Protein AF-A0A2E7BQG9-F1 (afdb_monomer_lite)

Secondary structure (DSSP, 8-state):
-EESS-SSEEEEEPPTTSEEEEEEEE-STT-EEEEEEETT-EEEEEETTEEEEEE------SS-EEEEEEE-SS-EEEEEEEE-SS-PEEEEE-------

Structure (mmCIF, N/CA/C/O backbone):
data_AF-A0A2E7BQG9-F1
#
_entry.id   AF-A0A2E7BQG9-F1
#
loop_
_atom_site.group_PDB
_atom_site.id
_atom_site.type_symbol
_atom_site.label_atom_id
_atom_site.label_alt_id
_atom_site.label_comp_id
_atom_site.label_asym_id
_atom_site.label_entity_id
_atom_site.label_seq_id
_atom_site.pdbx_PDB_ins_code
_atom_site.Cartn_x
_atom_site.Cartn_y
_atom_site.Cartn_z
_atom_site.occupancy
_atom_site.B_iso_or_equiv
_atom_site.auth_seq_id
_atom_site.auth_comp_id
_atom_site.auth_asym_id
_atom_site.auth_atom_id
_atom_site.pdbx_PDB_model_num
ATOM 1 N N . MET A 1 1 ? -6.485 -6.330 -6.597 1.00 61.34 1 MET A N 1
ATOM 2 C CA . MET A 1 1 ? -5.172 -6.261 -7.265 1.00 61.34 1 MET A CA 1
ATOM 3 C C . MET A 1 1 ? -5.076 -4.914 -7.944 1.00 61.34 1 MET A C 1
ATOM 5 O O . MET A 1 1 ? -6.004 -4.563 -8.665 1.00 61.34 1 MET A O 1
ATOM 9 N N . ILE A 1 2 ? -4.018 -4.159 -7.662 1.00 68.94 2 ILE A N 1
ATOM 10 C CA . ILE A 1 2 ? -3.773 -2.845 -8.259 1.00 68.94 2 ILE A CA 1
ATOM 11 C C . ILE A 1 2 ? -2.642 -2.998 -9.276 1.00 68.94 2 ILE A C 1
ATOM 13 O O . ILE A 1 2 ? -1.533 -3.381 -8.909 1.00 68.94 2 ILE A O 1
ATOM 17 N N . LEU A 1 3 ? -2.947 -2.724 -10.544 1.00 60.47 3 LEU A N 1
ATOM 18 C CA . LEU A 1 3 ? -1.979 -2.746 -11.639 1.00 60.47 3 LEU A CA 1
ATOM 19 C C . LEU A 1 3 ? -1.406 -1.354 -11.846 1.00 60.47 3 LEU A C 1
ATOM 21 O O . LEU A 1 3 ? -2.162 -0.380 -11.900 1.00 60.47 3 LEU A O 1
ATOM 25 N N . LEU A 1 4 ? -0.086 -1.271 -11.986 1.00 63.66 4 LEU A N 1
ATOM 26 C CA . LEU A 1 4 ? 0.575 -0.018 -12.308 1.00 63.66 4 LEU A CA 1
ATOM 27 C 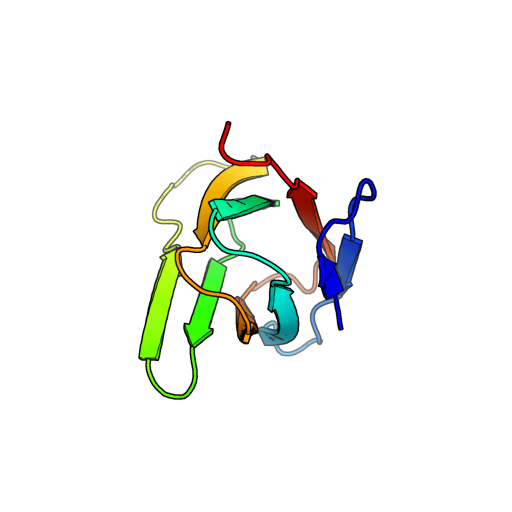C . LEU A 1 4 ? 0.909 0.102 -13.797 1.00 63.66 4 LEU A C 1
ATOM 29 O O . LEU A 1 4 ? 1.182 -0.908 -14.444 1.00 63.66 4 LEU A O 1
ATOM 33 N N . PRO A 1 5 ? 0.957 1.340 -14.321 1.00 59.38 5 PRO A N 1
ATOM 34 C CA . PRO A 1 5 ? 0.507 2.569 -13.660 1.00 59.38 5 PRO A CA 1
ATOM 35 C C . PRO A 1 5 ? -1.009 2.794 -13.731 1.00 59.38 5 PRO A C 1
ATOM 37 O O . PRO A 1 5 ? -1.669 2.318 -14.649 1.00 59.38 5 PRO A O 1
ATOM 40 N N . SER A 1 6 ? -1.549 3.556 -12.774 1.00 61.62 6 SER A N 1
ATOM 41 C CA . SER A 1 6 ? -2.970 3.921 -12.715 1.00 61.62 6 SER A CA 1
ATOM 42 C C . SER A 1 6 ? -3.102 5.435 -12.587 1.00 61.62 6 SER A C 1
ATOM 44 O O . SER A 1 6 ? -2.687 6.023 -11.596 1.00 61.62 6 SER A O 1
ATOM 46 N N . ASP A 1 7 ? -3.737 6.083 -13.557 1.00 62.69 7 ASP A N 1
ATOM 47 C CA . ASP A 1 7 ? -4.116 7.501 -13.478 1.00 62.69 7 ASP A CA 1
ATOM 48 C C . ASP A 1 7 ? -5.314 7.746 -12.540 1.00 62.69 7 ASP A C 1
ATOM 50 O O . ASP A 1 7 ? -5.719 8.885 -12.307 1.00 62.69 7 ASP A O 1
ATOM 54 N N . ARG A 1 8 ? -5.881 6.674 -11.976 1.00 64.12 8 ARG A N 1
ATOM 55 C CA . ARG A 1 8 ? -7.024 6.705 -11.063 1.00 64.12 8 ARG A CA 1
ATOM 56 C C . ARG A 1 8 ? -6.589 6.486 -9.624 1.00 64.12 8 ARG A C 1
ATOM 58 O O . ARG A 1 8 ? -5.810 5.572 -9.337 1.00 64.12 8 ARG A O 1
ATOM 65 N N . THR A 1 9 ? -7.181 7.261 -8.718 1.00 68.12 9 THR A N 1
ATOM 66 C CA . THR A 1 9 ? -7.195 6.950 -7.287 1.00 68.12 9 THR A CA 1
ATOM 67 C C . THR A 1 9 ? -7.984 5.663 -7.071 1.00 68.12 9 THR A C 1
ATOM 69 O O . THR A 1 9 ? -9.157 5.566 -7.435 1.00 68.12 9 THR A O 1
ATOM 72 N N . GLN A 1 10 ? -7.334 4.664 -6.487 1.00 73.38 10 GLN A N 1
ATOM 73 C CA . GLN A 1 10 ? -7.961 3.426 -6.056 1.00 73.38 10 GLN A CA 1
ATOM 74 C C . GLN A 1 10 ? -8.306 3.528 -4.576 1.00 73.38 10 GLN A C 1
ATOM 76 O O . GLN A 1 10 ? -7.468 3.904 -3.765 1.00 73.38 10 GLN A O 1
ATOM 81 N N . MET A 1 11 ? -9.538 3.184 -4.217 1.00 75.00 11 MET A N 1
ATOM 82 C CA . MET A 1 11 ? -9.954 3.120 -2.819 1.00 75.00 11 MET A CA 1
ATOM 83 C C . MET A 1 11 ? -9.850 1.677 -2.344 1.00 75.00 11 MET A C 1
ATOM 85 O O . MET A 1 11 ? -10.460 0.787 -2.940 1.00 75.00 11 MET A O 1
ATOM 89 N N . VAL A 1 12 ? -9.116 1.448 -1.262 1.00 74.94 12 VAL A N 1
ATOM 90 C CA . VAL A 1 12 ? -9.070 0.148 -0.593 1.00 74.94 12 VAL A CA 1
ATOM 91 C C . VAL A 1 12 ? -9.995 0.214 0.613 1.00 74.94 12 VAL A C 1
ATOM 93 O O . VAL A 1 12 ? -9.805 1.031 1.511 1.00 74.94 12 VAL A O 1
ATOM 96 N N . GLN A 1 13 ? -11.026 -0.628 0.610 1.00 75.88 13 GLN A N 1
ATOM 97 C CA . GLN A 1 13 ? -11.886 -0.824 1.772 1.00 75.88 13 GLN A CA 1
ATOM 98 C C . GLN A 1 13 ? -11.192 -1.806 2.713 1.00 75.88 13 GLN A C 1
ATOM 100 O O . GLN A 1 13 ? -10.893 -2.934 2.311 1.00 75.88 13 GLN A O 1
ATOM 105 N N . LEU A 1 14 ? -10.940 -1.379 3.948 1.00 76.69 14 LEU A N 1
ATOM 106 C CA . LEU A 1 14 ? -10.439 -2.281 4.976 1.00 76.69 14 LEU A CA 1
ATOM 107 C C . LEU A 1 14 ? -11.570 -3.189 5.488 1.00 76.69 14 LEU A C 1
ATOM 109 O O . LEU A 1 14 ? -12.745 -2.823 5.388 1.00 76.69 14 LEU A O 1
ATOM 113 N N . PRO A 1 15 ? -11.242 -4.405 5.956 1.00 74.94 15 PRO A N 1
ATOM 114 C CA . PRO A 1 15 ? -12.181 -5.252 6.682 1.00 74.94 15 PRO A CA 1
ATOM 115 C C . PRO A 1 15 ? -12.404 -4.733 8.111 1.00 74.94 15 PRO A C 1
ATOM 117 O O . PRO A 1 15 ? -11.573 -4.010 8.653 1.00 74.94 15 PRO A O 1
ATOM 120 N N . GLU A 1 16 ? -13.477 -5.195 8.765 1.00 72.00 16 GLU A N 1
ATOM 121 C CA . GLU A 1 16 ? -13.834 -4.815 10.148 1.00 72.00 16 GLU A CA 1
ATOM 122 C C . GLU A 1 16 ? -12.738 -5.097 11.186 1.00 72.00 16 GLU A C 1
ATOM 124 O O . GLU A 1 16 ? -12.723 -4.479 12.245 1.00 72.00 16 GLU A O 1
ATOM 129 N N . SER A 1 17 ? -11.796 -5.995 10.884 1.00 76.94 17 SER A N 1
ATOM 130 C CA . SER A 1 17 ? -10.619 -6.248 11.721 1.00 76.94 17 SER A CA 1
ATOM 131 C C . SER A 1 17 ? -9.608 -5.095 11.735 1.00 76.94 17 SER A C 1
ATOM 133 O O . SER A 1 17 ? -8.608 -5.183 12.446 1.00 76.94 17 SER A O 1
ATOM 135 N N . GLY A 1 18 ? -9.801 -4.067 10.903 1.00 77.56 18 GLY A N 1
ATOM 136 C CA . GLY A 1 18 ? -8.902 -2.923 10.773 1.00 77.56 18 GLY A CA 1
ATOM 137 C C . GLY A 1 18 ? -7.626 -3.217 9.983 1.00 77.56 18 GLY A C 1
ATOM 138 O O . GLY A 1 18 ? -6.858 -2.309 9.698 1.00 77.56 18 GLY A O 1
ATOM 139 N N . THR A 1 19 ? -7.372 -4.469 9.584 1.00 86.06 19 THR A N 1
ATOM 140 C CA . THR A 1 19 ? -6.174 -4.842 8.813 1.00 86.06 19 THR A CA 1
ATOM 141 C C . THR A 1 19 ? -6.545 -5.461 7.474 1.00 86.06 19 THR A C 1
ATOM 143 O O . THR A 1 19 ? -7.116 -6.549 7.418 1.00 86.06 19 THR A O 1
ATOM 146 N N . GLY A 1 20 ? -6.182 -4.778 6.390 1.00 84.56 20 GLY A N 1
ATOM 147 C CA . GLY A 1 20 ? -6.395 -5.210 5.013 1.00 84.56 20 GLY A CA 1
ATOM 148 C C . GLY A 1 20 ? -5.090 -5.508 4.279 1.00 84.56 20 GLY A C 1
ATOM 149 O O . GLY A 1 20 ? -4.023 -5.001 4.627 1.00 84.56 20 GLY A O 1
ATOM 150 N N . TYR A 1 21 ? -5.195 -6.315 3.225 1.00 86.56 21 TYR A N 1
ATOM 151 C CA . TYR A 1 21 ? -4.079 -6.653 2.346 1.00 86.56 21 TYR A CA 1
ATOM 152 C C . TYR A 1 21 ? -4.495 -6.498 0.890 1.00 86.56 21 TYR A C 1
ATOM 154 O O . TYR A 1 21 ? -5.589 -6.915 0.502 1.00 86.56 21 TYR A O 1
ATOM 162 N N . PHE A 1 22 ? -3.610 -5.951 0.063 1.00 84.75 22 PHE A N 1
ATOM 163 C CA . PHE A 1 22 ? -3.773 -5.984 -1.385 1.00 84.75 22 PHE A CA 1
ATOM 164 C C . PHE A 1 22 ? -2.434 -6.160 -2.094 1.00 84.75 22 PHE A C 1
ATOM 166 O O . PHE A 1 22 ? -1.382 -5.783 -1.588 1.00 84.75 22 PHE A O 1
ATOM 173 N N . THR A 1 23 ? -2.486 -6.733 -3.294 1.00 85.25 23 THR A N 1
ATOM 174 C CA . THR A 1 23 ? -1.312 -6.887 -4.155 1.00 85.25 23 THR A CA 1
ATOM 175 C C . THR A 1 23 ? -1.176 -5.694 -5.089 1.00 85.25 23 THR A C 1
ATOM 177 O O . THR A 1 23 ? -2.154 -5.291 -5.736 1.00 85.25 23 THR A O 1
ATOM 180 N N . LEU A 1 24 ? 0.044 -5.176 -5.164 1.00 84.44 24 LEU A N 1
ATOM 181 C CA . LEU A 1 24 ? 0.495 -4.140 -6.072 1.00 84.44 24 LEU A CA 1
ATOM 182 C C . LEU A 1 24 ? 1.439 -4.750 -7.109 1.00 84.44 24 LEU A C 1
ATOM 184 O O . LEU A 1 24 ? 2.487 -5.280 -6.748 1.00 84.44 24 LEU A O 1
ATOM 188 N N . GLU A 1 25 ? 1.094 -4.652 -8.389 1.00 83.88 25 GLU A N 1
ATOM 189 C CA . GLU A 1 25 ? 1.967 -5.101 -9.474 1.00 83.88 25 GLU A CA 1
ATOM 190 C C . GLU A 1 25 ? 2.708 -3.920 -10.091 1.00 83.88 25 GLU A C 1
ATOM 192 O O . GLU A 1 25 ? 2.103 -3.007 -10.655 1.00 83.88 25 GLU A O 1
ATOM 197 N N . VAL A 1 26 ? 4.033 -3.948 -9.984 1.00 82.81 26 VAL A N 1
ATOM 198 C CA . VAL A 1 26 ? 4.933 -2.905 -10.465 1.00 82.81 26 VAL A CA 1
ATOM 199 C C . VAL A 1 26 ? 5.560 -3.363 -11.786 1.00 82.81 26 VAL A C 1
ATOM 201 O O . VAL A 1 26 ? 6.388 -4.280 -11.780 1.00 82.81 26 VAL A O 1
ATOM 204 N N . PRO A 1 27 ? 5.210 -2.743 -12.928 1.00 75.12 27 PRO A N 1
ATOM 205 C CA . PRO A 1 27 ? 5.619 -3.212 -14.251 1.00 75.12 27 PRO A CA 1
ATOM 206 C C . PRO A 1 27 ? 7.063 -2.840 -14.601 1.00 75.12 27 PRO A C 1
ATOM 208 O O . PRO A 1 27 ? 7.626 -3.410 -15.532 1.00 75.12 27 PRO A O 1
ATOM 211 N N . ALA A 1 28 ? 7.657 -1.865 -13.905 1.00 75.38 28 ALA A N 1
ATOM 212 C CA . ALA A 1 28 ? 8.925 -1.268 -14.298 1.00 7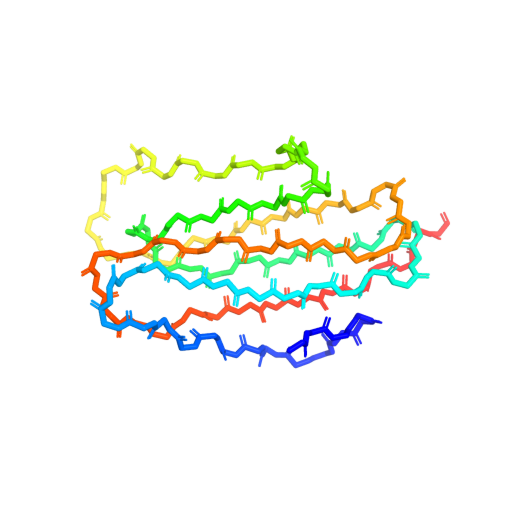5.38 28 ALA A CA 1
ATOM 213 C C . ALA A 1 28 ? 9.727 -0.737 -13.105 1.00 75.38 28 ALA A C 1
ATOM 215 O O . ALA A 1 28 ? 9.186 -0.361 -12.064 1.00 75.38 28 ALA A O 1
ATOM 216 N N . TRP A 1 29 ? 11.042 -0.668 -13.301 1.00 79.12 29 TRP A N 1
ATOM 217 C CA . TRP A 1 29 ? 11.956 0.019 -12.398 1.00 79.12 29 TRP A CA 1
ATOM 218 C C . TRP A 1 29 ? 11.680 1.530 -12.395 1.00 79.12 29 TRP A C 1
ATOM 220 O O . TRP A 1 29 ? 11.501 2.128 -13.453 1.00 79.12 29 TRP A O 1
ATOM 230 N N . GLY A 1 30 ? 11.666 2.155 -11.217 1.00 74.12 30 GLY A N 1
ATOM 231 C CA . GLY A 1 30 ? 11.460 3.598 -11.059 1.00 74.12 30 GLY A CA 1
ATOM 232 C C . GLY A 1 30 ? 9.997 4.035 -10.938 1.00 74.12 30 GLY A C 1
ATOM 233 O O . GLY A 1 30 ? 9.737 5.233 -10.812 1.00 74.12 30 GLY A O 1
ATOM 234 N N . ALA A 1 31 ? 9.041 3.098 -10.928 1.00 79.69 31 ALA A N 1
ATOM 235 C CA . ALA A 1 31 ? 7.635 3.412 -10.682 1.00 79.69 31 ALA A CA 1
ATOM 236 C C . ALA A 1 31 ? 7.457 4.108 -9.323 1.00 79.69 31 ALA A C 1
ATOM 238 O O . ALA A 1 31 ? 8.117 3.748 -8.346 1.00 79.69 31 ALA A O 1
ATOM 239 N N . LYS A 1 32 ? 6.550 5.087 -9.246 1.00 77.19 32 LYS A N 1
ATOM 240 C CA . LYS A 1 32 ? 6.276 5.825 -8.011 1.00 77.19 32 LYS A CA 1
ATOM 241 C C . LYS A 1 32 ? 4.869 5.538 -7.506 1.00 77.19 32 LYS A C 1
ATOM 243 O O . LYS A 1 32 ? 3.925 5.370 -8.269 1.00 77.19 32 LYS A O 1
ATOM 248 N N . MET A 1 33 ? 4.719 5.497 -6.194 1.00 78.38 33 MET A N 1
ATOM 249 C CA . MET A 1 33 ? 3.429 5.413 -5.527 1.00 78.38 33 MET A CA 1
ATOM 250 C C . MET A 1 33 ? 3.261 6.576 -4.583 1.00 78.38 33 MET A C 1
ATOM 252 O O . MET A 1 33 ? 4.192 6.907 -3.862 1.00 78.38 33 MET A O 1
ATOM 256 N N . ILE A 1 34 ? 2.075 7.182 -4.606 1.00 78.38 34 ILE A N 1
ATOM 257 C 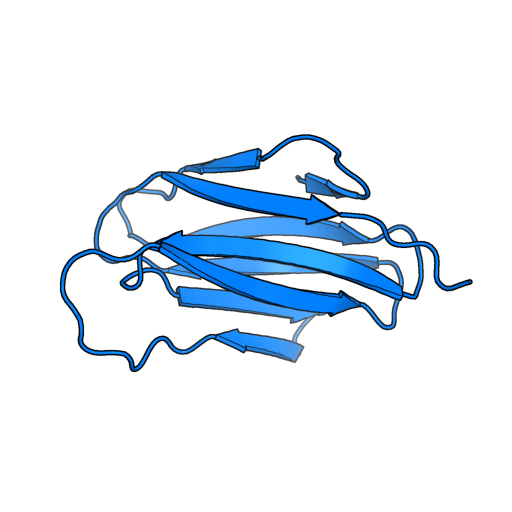CA . ILE A 1 34 ? 1.719 8.285 -3.733 1.00 78.38 34 ILE A CA 1
ATOM 258 C C . ILE A 1 34 ? 0.507 7.878 -2.894 1.00 78.38 34 ILE A C 1
ATOM 260 O O . ILE A 1 34 ? -0.635 7.815 -3.348 1.00 78.38 34 ILE A O 1
ATOM 264 N N . VAL A 1 35 ? 0.759 7.573 -1.634 1.00 77.50 35 VAL A N 1
ATOM 265 C CA . VAL A 1 35 ? -0.262 7.081 -0.715 1.00 77.50 35 VAL A CA 1
ATOM 266 C C . VAL A 1 35 ? -0.829 8.269 0.050 1.00 77.50 35 VAL A C 1
ATOM 268 O O . VAL A 1 35 ? -0.060 9.015 0.647 1.00 77.50 35 VAL A O 1
ATOM 271 N N . SER A 1 36 ? -2.149 8.462 0.006 1.00 76.31 36 SER A N 1
ATOM 272 C CA . SER A 1 36 ? -2.846 9.562 0.683 1.00 76.31 36 SER A CA 1
ATOM 273 C C . SER A 1 36 ? -3.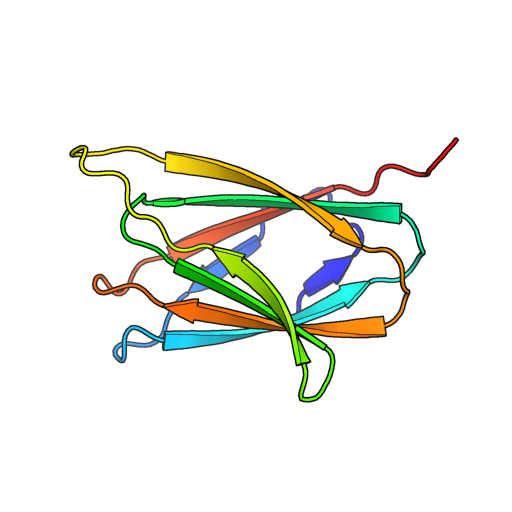839 8.986 1.679 1.00 76.31 36 SER A C 1
ATOM 275 O O . SER A 1 36 ? -4.902 8.531 1.277 1.00 76.31 36 SER A O 1
ATOM 277 N N . THR A 1 37 ? -3.514 9.000 2.967 1.00 77.31 37 THR A N 1
ATOM 278 C CA . THR A 1 37 ? -4.309 8.302 3.991 1.00 77.31 37 THR A CA 1
ATOM 279 C C . THR A 1 37 ? -4.603 9.206 5.175 1.00 77.31 37 THR A C 1
ATOM 281 O O . THR A 1 37 ? -3.832 10.139 5.422 1.00 77.31 37 THR A O 1
ATOM 284 N N . PRO A 1 38 ? 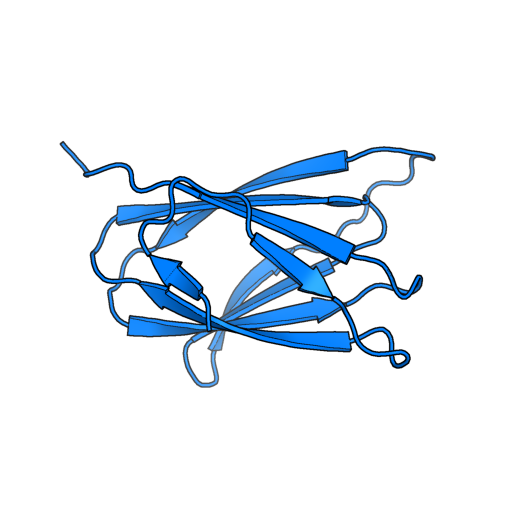-5.673 8.935 5.939 1.00 75.19 38 PRO A N 1
ATOM 285 C CA . PRO A 1 38 ? -5.807 9.474 7.286 1.00 75.19 38 PRO A CA 1
ATOM 286 C C . PRO A 1 38 ? -4.526 9.263 8.103 1.00 75.19 38 PRO A C 1
ATOM 288 O O . PRO A 1 38 ? -3.782 8.296 7.896 1.00 75.19 38 PRO A O 1
ATOM 291 N N . TYR A 1 39 ? -4.256 10.175 9.035 1.00 75.12 39 TYR A N 1
ATOM 292 C CA . TYR A 1 39 ? -3.096 10.076 9.925 1.00 75.12 39 TYR A CA 1
ATOM 293 C C . TYR A 1 39 ? -3.140 8.832 10.832 1.00 75.12 39 TYR A C 1
ATOM 295 O O . TYR A 1 39 ? -2.091 8.361 11.263 1.00 75.12 39 TYR A O 1
ATOM 303 N N . THR A 1 40 ? -4.328 8.283 11.099 1.00 76.25 40 THR A N 1
ATOM 304 C CA . THR A 1 40 ? -4.530 7.056 11.887 1.00 76.25 40 THR A CA 1
ATOM 305 C C . THR A 1 40 ? -4.141 5.792 11.123 1.00 76.25 40 THR A C 1
ATOM 307 O O . THR A 1 40 ? -3.806 4.776 11.730 1.00 76.25 40 THR A O 1
ATOM 310 N N . THR A 1 41 ? -4.126 5.855 9.792 1.00 79.56 41 THR A N 1
ATOM 311 C CA . THR A 1 41 ? -3.814 4.714 8.941 1.00 79.56 41 THR A CA 1
ATOM 312 C C . THR A 1 41 ? -2.304 4.490 8.862 1.00 79.56 41 THR A C 1
ATOM 314 O O . THR A 1 41 ? -1.526 5.391 8.533 1.00 79.56 41 THR A O 1
ATOM 317 N N . ASN A 1 42 ? -1.889 3.246 9.080 1.00 83.19 42 ASN A N 1
ATOM 318 C CA . ASN A 1 42 ? -0.541 2.759 8.815 1.00 83.19 42 ASN A CA 1
ATOM 319 C C . ASN A 1 42 ? -0.539 1.865 7.574 1.00 83.19 42 ASN A C 1
ATOM 321 O O . ASN A 1 42 ? -1.516 1.169 7.290 1.00 83.19 42 ASN A O 1
ATOM 325 N N . TYR A 1 43 ? 0.577 1.841 6.846 1.00 84.75 43 TYR A N 1
ATOM 326 C CA . TYR A 1 43 ? 0.769 0.874 5.772 1.00 84.75 43 TYR A CA 1
ATOM 327 C C . TYR A 1 43 ? 2.210 0.378 5.693 1.00 84.75 43 TYR A C 1
ATOM 329 O O . TYR A 1 43 ? 3.163 1.037 6.117 1.00 84.75 43 TYR A O 1
ATOM 337 N N . GLU A 1 44 ? 2.353 -0.799 5.106 1.00 87.06 44 GLU A N 1
ATOM 338 C CA . GLU A 1 44 ? 3.619 -1.471 4.888 1.00 87.06 44 GLU A CA 1
ATOM 339 C C . GLU A 1 44 ? 3.623 -2.132 3.516 1.00 87.06 44 GLU A C 1
ATOM 341 O O . GLU A 1 44 ? 2.639 -2.751 3.113 1.00 87.06 44 GLU A O 1
ATOM 346 N N . ILE A 1 45 ? 4.737 -1.999 2.806 1.00 86.56 45 ILE A N 1
ATOM 347 C CA . ILE A 1 45 ? 4.997 -2.650 1.529 1.00 86.56 45 ILE A CA 1
ATOM 348 C C . ILE A 1 45 ? 5.971 -3.797 1.792 1.00 86.56 45 ILE A C 1
ATOM 350 O O . ILE A 1 45 ? 7.062 -3.593 2.330 1.00 86.56 45 ILE A O 1
ATOM 354 N N . ILE A 1 46 ? 5.568 -4.994 1.388 1.00 88.06 46 ILE A N 1
ATOM 355 C CA . ILE A 1 46 ? 6.250 -6.258 1.645 1.00 88.06 46 ILE A CA 1
ATOM 356 C C . ILE A 1 46 ? 6.633 -6.890 0.299 1.00 88.06 46 ILE A C 1
ATOM 358 O O . ILE A 1 46 ? 5.789 -7.075 -0.582 1.00 88.06 46 ILE A O 1
ATOM 362 N N . GLU A 1 47 ? 7.910 -7.236 0.144 1.00 84.19 47 GLU A N 1
ATOM 363 C CA . GLU A 1 47 ? 8.479 -7.984 -0.983 1.00 84.19 47 GLU A CA 1
ATOM 364 C C . GLU A 1 47 ? 8.832 -9.404 -0.500 1.00 84.19 47 GLU A C 1
ATOM 366 O O . GLU A 1 47 ? 9.854 -9.619 0.157 1.00 84.19 47 GLU A O 1
ATOM 371 N N . GLY A 1 48 ? 7.980 -10.390 -0.800 1.00 78.81 48 GLY A N 1
ATOM 372 C CA . GLY A 1 48 ? 8.139 -11.754 -0.276 1.00 78.81 48 GLY A CA 1
ATOM 373 C C . GLY A 1 48 ? 8.053 -11.778 1.254 1.00 78.81 48 GLY A C 1
ATOM 374 O O . GLY A 1 48 ? 7.018 -11.425 1.807 1.00 78.81 48 GLY A O 1
ATOM 375 N N . ASP A 1 49 ? 9.152 -12.146 1.920 1.00 75.19 49 ASP A N 1
ATOM 376 C CA . ASP A 1 49 ? 9.264 -12.156 3.390 1.00 75.19 49 ASP A CA 1
ATOM 377 C C . ASP A 1 49 ? 9.945 -10.892 3.955 1.00 75.19 49 ASP A C 1
ATOM 379 O O . ASP A 1 49 ? 10.282 -10.838 5.140 1.00 75.19 49 ASP A O 1
ATOM 383 N N . ARG A 1 50 ? 10.227 -9.884 3.115 1.00 73.50 50 ARG A N 1
ATOM 384 C CA . ARG A 1 50 ? 10.971 -8.678 3.507 1.00 73.50 50 ARG A CA 1
ATOM 385 C C . ARG A 1 50 ? 10.087 -7.437 3.491 1.00 73.50 50 ARG A C 1
ATOM 387 O O . ARG A 1 50 ? 9.492 -7.102 2.471 1.00 73.50 50 ARG A O 1
ATOM 394 N N . GLU A 1 51 ? 10.079 -6.711 4.602 1.00 70.38 51 GLU A N 1
ATOM 395 C CA . GLU A 1 51 ? 9.564 -5.342 4.674 1.00 70.38 51 GLU A CA 1
ATOM 396 C C . GLU A 1 51 ? 10.480 -4.425 3.840 1.00 70.38 51 GLU A C 1
ATOM 398 O O . GLU A 1 51 ? 11.681 -4.334 4.105 1.00 70.38 51 GLU A O 1
ATOM 403 N N . VAL A 1 52 ? 9.936 -3.782 2.801 1.00 73.69 52 VAL A N 1
ATOM 404 C CA . VAL A 1 52 ? 10.692 -2.869 1.913 1.00 73.69 52 VAL A CA 1
ATOM 405 C C . VAL A 1 52 ? 10.354 -1.401 2.136 1.00 73.69 52 VAL A C 1
ATOM 407 O O . VAL A 1 52 ? 11.153 -0.525 1.800 1.00 73.69 52 VAL A O 1
ATOM 410 N N . ALA A 1 53 ? 9.195 -1.125 2.724 1.00 74.50 53 ALA A N 1
ATOM 411 C CA . ALA A 1 53 ? 8.868 0.174 3.281 1.00 74.50 53 ALA A CA 1
ATOM 412 C C . ALA A 1 53 ? 7.815 0.006 4.362 1.00 74.50 53 ALA A C 1
ATOM 414 O O . ALA A 1 53 ? 6.807 -0.666 4.152 1.00 74.50 53 ALA A O 1
ATOM 415 N N . ARG A 1 54 ? 8.007 0.689 5.482 1.00 72.06 54 ARG A N 1
ATOM 416 C CA . ARG A 1 54 ? 7.000 0.790 6.524 1.00 72.06 54 ARG A CA 1
ATOM 417 C C . ARG A 1 54 ? 6.797 2.229 6.888 1.00 72.06 54 ARG A C 1
ATOM 419 O O . ARG A 1 54 ? 7.748 2.960 7.160 1.00 72.06 54 ARG A O 1
ATOM 426 N N . ARG A 1 55 ? 5.528 2.593 6.953 1.00 72.06 55 ARG A N 1
ATOM 427 C CA . ARG A 1 55 ? 5.117 3.837 7.550 1.00 72.06 55 ARG A CA 1
ATOM 428 C C . ARG A 1 55 ? 4.582 3.573 8.947 1.00 72.06 55 ARG A C 1
ATOM 430 O O . ARG A 1 55 ? 3.647 2.797 9.129 1.00 72.06 55 ARG A O 1
ATOM 437 N N . TRP A 1 56 ? 5.182 4.252 9.916 1.00 58.94 56 TRP A N 1
ATOM 438 C CA . TRP A 1 56 ? 4.643 4.389 11.260 1.00 58.94 56 TRP A CA 1
ATOM 439 C C . TRP A 1 56 ? 4.230 5.843 11.448 1.00 58.94 56 TRP A C 1
ATOM 441 O O . TRP A 1 56 ? 5.087 6.718 11.590 1.00 58.94 56 TRP A O 1
ATOM 451 N N . ASN A 1 57 ? 2.931 6.121 11.409 1.00 58.16 57 ASN A N 1
ATOM 452 C CA . ASN A 1 57 ? 2.444 7.462 11.701 1.00 58.16 57 ASN A CA 1
ATOM 453 C C . ASN A 1 57 ? 2.546 7.708 13.215 1.00 58.16 57 ASN A C 1
ATOM 455 O O . ASN A 1 57 ? 1.700 7.293 13.996 1.00 58.16 57 ASN A O 1
ATOM 459 N N . GLY A 1 58 ? 3.627 8.374 13.635 1.00 46.91 58 GLY A N 1
ATOM 460 C CA . GLY A 1 58 ? 3.828 8.872 15.002 1.00 46.91 58 GLY A CA 1
ATOM 461 C C . GLY A 1 58 ? 3.323 10.305 15.215 1.00 46.91 58 GLY A C 1
ATOM 462 O O . GLY A 1 58 ? 3.663 10.936 16.215 1.00 46.91 58 GLY A O 1
ATOM 463 N N . THR A 1 59 ? 2.580 10.861 14.257 1.00 47.22 59 THR A N 1
ATOM 464 C CA . THR A 1 59 ? 2.152 12.261 14.276 1.00 47.22 59 THR A CA 1
ATOM 465 C C . THR A 1 59 ? 0.866 12.410 15.084 1.00 47.22 59 THR A C 1
ATOM 467 O O . THR A 1 59 ? -0.187 11.915 14.698 1.00 47.22 59 THR A O 1
ATOM 470 N N . CYS A 1 60 ? 0.953 13.114 16.213 1.00 44.44 60 CYS A N 1
ATOM 471 C CA . CYS A 1 60 ? -0.204 13.507 17.008 1.00 44.44 60 CYS A CA 1
ATOM 472 C C . CYS A 1 60 ? -0.785 14.804 16.426 1.00 44.44 60 CYS A C 1
ATOM 474 O O . CYS A 1 60 ? -0.173 15.865 16.543 1.00 44.44 60 CYS A O 1
ATOM 476 N N . GLY A 1 61 ? -1.934 14.717 15.762 1.00 48.03 61 GLY A N 1
ATOM 477 C CA . GLY A 1 61 ? -2.649 15.874 15.233 1.00 48.03 61 GLY A CA 1
ATOM 478 C C . GLY A 1 61 ? -4.014 15.451 14.717 1.00 48.03 61 GLY A C 1
ATOM 479 O O . GLY A 1 61 ? -4.091 14.650 13.793 1.00 48.03 61 GLY A O 1
ATOM 480 N N . ALA A 1 62 ? -5.068 15.953 15.358 1.00 57.78 62 ALA A N 1
ATOM 481 C CA . ALA A 1 62 ? -6.447 15.710 14.962 1.00 57.78 62 ALA A CA 1
ATOM 482 C C . ALA A 1 62 ? -6.675 16.178 13.515 1.00 57.78 62 ALA A C 1
ATOM 484 O O . ALA A 1 62 ? -6.269 17.280 13.149 1.00 57.78 62 ALA A O 1
ATOM 485 N N . ASP A 1 63 ? -7.324 15.317 12.735 1.00 55.34 63 ASP A N 1
ATOM 486 C CA . ASP A 1 63 ? -7.864 15.561 11.397 1.00 55.34 63 ASP A CA 1
ATOM 487 C C . ASP A 1 63 ? -6.844 16.020 10.340 1.00 55.34 63 ASP A C 1
ATOM 489 O O . ASP A 1 63 ? -6.690 17.200 10.026 1.00 55.34 63 ASP A O 1
ATOM 493 N N . GLY A 1 64 ? -6.178 15.049 9.711 1.00 65.81 64 GLY A N 1
ATOM 494 C CA . GLY A 1 64 ? -5.301 15.298 8.570 1.00 65.81 64 GLY A CA 1
ATOM 495 C C . GLY A 1 64 ? -5.185 14.103 7.629 1.00 65.81 64 GLY A C 1
ATOM 496 O O . GLY A 1 64 ? -5.117 12.954 8.067 1.00 65.81 64 GLY A O 1
ATOM 497 N N . VAL A 1 65 ? -5.137 14.388 6.325 1.00 71.69 65 VAL A N 1
ATOM 498 C CA . VAL A 1 65 ? -4.688 13.441 5.295 1.00 71.69 65 VAL A CA 1
ATOM 499 C C . VAL A 1 65 ? -3.191 13.636 5.124 1.00 71.69 65 VAL A C 1
ATOM 501 O O . VAL A 1 65 ? -2.738 14.761 4.913 1.00 71.69 65 VAL A O 1
ATOM 504 N N . VAL A 1 66 ? -2.424 12.554 5.180 1.00 74.25 66 VAL A N 1
ATOM 505 C CA . VAL A 1 66 ? -0.990 12.598 4.919 1.00 74.25 66 VAL A CA 1
ATOM 506 C C . VAL A 1 66 ? -0.674 11.912 3.603 1.00 74.25 66 VAL A C 1
ATOM 508 O O . VAL A 1 66 ? -1.227 10.857 3.295 1.00 74.25 66 VAL A O 1
ATOM 511 N N . GLN A 1 67 ? 0.223 12.526 2.835 1.00 76.12 67 GLN A N 1
ATOM 512 C CA . GLN A 1 67 ? 0.632 12.066 1.519 1.00 76.12 67 GLN A CA 1
ATOM 513 C C . GLN A 1 67 ? 2.113 11.686 1.522 1.00 76.12 67 GLN A C 1
ATOM 515 O O . GLN A 1 67 ? 2.962 12.515 1.841 1.00 76.12 67 GLN A O 1
ATOM 520 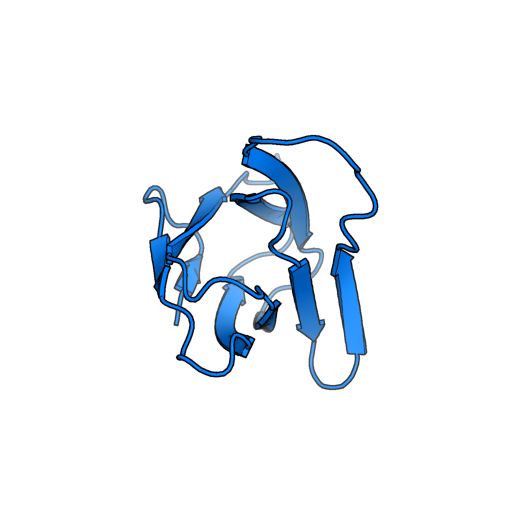N N . GLU A 1 68 ? 2.427 10.448 1.147 1.00 77.25 68 GLU A N 1
ATOM 521 C CA . GLU A 1 68 ? 3.804 9.950 1.089 1.00 77.25 68 GLU A CA 1
ATOM 522 C C . GLU A 1 68 ? 4.118 9.289 -0.246 1.00 77.25 68 GLU A C 1
ATOM 524 O O . GLU A 1 68 ? 3.270 8.638 -0.856 1.00 77.25 68 GLU A O 1
ATOM 529 N N . GLY A 1 69 ? 5.355 9.485 -0.703 1.00 78.00 69 GLY A N 1
ATOM 530 C CA . GLY A 1 69 ? 5.869 8.939 -1.950 1.00 78.00 69 GLY A CA 1
ATOM 531 C C . GLY A 1 69 ? 6.801 7.756 -1.709 1.00 78.00 69 GLY A C 1
ATOM 532 O O . GLY A 1 69 ? 7.717 7.850 -0.896 1.00 78.00 69 GLY A O 1
ATOM 533 N N . TYR A 1 70 ? 6.624 6.675 -2.462 1.00 80.69 70 TYR A N 1
ATOM 534 C CA . TYR A 1 70 ? 7.562 5.556 -2.524 1.00 80.69 70 TYR A CA 1
ATOM 535 C C . TYR A 1 70 ? 8.011 5.310 -3.964 1.00 80.69 70 TYR A C 1
ATOM 537 O O . TYR A 1 70 ? 7.195 5.374 -4.882 1.00 80.69 70 TYR A O 1
ATOM 545 N N . VAL A 1 71 ? 9.300 5.026 -4.165 1.00 83.00 71 VAL A N 1
ATOM 546 C CA . VAL A 1 71 ? 9.873 4.695 -5.477 1.00 83.00 71 VAL A CA 1
ATOM 547 C C . VAL A 1 71 ? 10.285 3.229 -5.477 1.00 83.00 71 VAL A C 1
ATOM 549 O O . VAL A 1 71 ? 11.085 2.800 -4.649 1.00 83.00 71 VAL A O 1
ATOM 552 N N . PHE A 1 72 ? 9.758 2.461 -6.424 1.00 82.38 72 PHE A N 1
ATOM 553 C CA . PHE A 1 72 ? 10.108 1.059 -6.589 1.00 82.38 72 PHE A CA 1
ATOM 554 C C . PHE A 1 72 ? 11.391 0.924 -7.401 1.00 82.38 72 PHE A C 1
ATOM 556 O O . PHE A 1 72 ? 11.487 1.397 -8.532 1.00 82.38 72 PHE A O 1
ATOM 563 N N . HIS A 1 73 ? 12.370 0.209 -6.854 1.00 81.19 73 HIS A N 1
ATOM 564 C CA . HIS A 1 73 ? 13.641 -0.071 -7.528 1.00 81.19 73 HIS A CA 1
ATOM 565 C C . HIS A 1 73 ? 13.699 -1.473 -8.146 1.00 81.19 73 HIS A C 1
ATOM 567 O O . HIS A 1 73 ? 14.786 -1.972 -8.440 1.00 81.19 73 HIS A O 1
ATOM 573 N N . ARG A 1 74 ? 12.543 -2.128 -8.321 1.00 80.81 74 ARG A N 1
ATOM 574 C CA . ARG A 1 74 ? 12.383 -3.443 -8.954 1.00 80.81 74 ARG A CA 1
ATOM 575 C C . ARG A 1 74 ? 10.985 -3.580 -9.551 1.00 80.81 74 ARG A C 1
ATOM 577 O O . ARG A 1 74 ? 10.030 -3.027 -9.016 1.00 80.81 74 ARG A O 1
ATOM 584 N N . TRP A 1 75 ? 10.888 -4.348 -10.630 1.00 83.50 75 TRP A N 1
ATOM 585 C CA . TRP A 1 75 ? 9.629 -4.896 -11.133 1.00 83.50 75 TRP A CA 1
ATOM 586 C C . TRP A 1 75 ? 9.159 -6.093 -10.291 1.00 83.50 75 TRP A C 1
ATOM 588 O O . TRP A 1 75 ? 9.984 -6.794 -9.700 1.00 83.50 75 TRP A O 1
ATOM 598 N N . GLY A 1 76 ? 7.850 -6.340 -10.250 1.00 84.75 76 GLY A N 1
ATOM 599 C CA . GLY A 1 76 ? 7.276 -7.505 -9.572 1.00 84.75 76 GLY A CA 1
ATOM 600 C C . GLY A 1 76 ? 6.002 -7.207 -8.787 1.00 84.75 76 GLY A C 1
ATOM 601 O O . GLY A 1 76 ? 5.432 -6.121 -8.877 1.00 84.75 76 GLY A O 1
ATOM 602 N N . ALA A 1 77 ? 5.554 -8.201 -8.022 1.00 85.50 77 ALA A N 1
ATOM 603 C CA . ALA A 1 77 ? 4.382 -8.102 -7.162 1.00 85.50 77 ALA A CA 1
ATOM 604 C C . ALA A 1 77 ? 4.797 -7.831 -5.711 1.00 85.50 77 ALA A C 1
ATOM 606 O O . ALA A 1 77 ? 5.643 -8.532 -5.155 1.00 85.50 77 ALA A O 1
ATOM 607 N N . PHE A 1 78 ? 4.163 -6.837 -5.098 1.00 86.75 78 PHE A N 1
ATOM 608 C CA . PHE A 1 78 ? 4.369 -6.435 -3.713 1.00 86.75 78 PHE A CA 1
ATOM 609 C C . PHE A 1 78 ? 3.061 -6.582 -2.947 1.00 86.75 78 PHE A C 1
ATOM 611 O O . PHE A 1 78 ? 1.984 -6.278 -3.464 1.00 86.75 78 PHE A O 1
ATOM 618 N N . THR A 1 79 ? 3.144 -7.026 -1.701 1.00 88.00 79 THR A N 1
ATOM 619 C CA . THR A 1 79 ? 1.991 -7.062 -0.803 1.00 88.00 79 THR A CA 1
ATOM 620 C C . THR A 1 79 ? 1.967 -5.774 -0.007 1.00 88.00 79 THR A C 1
ATOM 622 O O . THR A 1 79 ? 2.941 -5.442 0.659 1.00 88.00 79 THR A O 1
ATOM 625 N N . VAL A 1 80 ? 0.854 -5.052 -0.046 1.00 86.44 80 VAL A N 1
ATOM 626 C CA . VAL A 1 80 ? 0.636 -3.896 0.817 1.00 86.44 80 VAL A CA 1
ATOM 627 C C . VAL A 1 80 ? -0.282 -4.314 1.954 1.00 86.44 80 VAL A C 1
ATOM 629 O O . VAL A 1 80 ? -1.420 -4.728 1.719 1.00 86.44 80 VAL A O 1
ATOM 632 N N . ARG A 1 81 ? 0.222 -4.218 3.184 1.00 88.12 81 ARG A N 1
ATOM 633 C CA . ARG A 1 81 ? -0.562 -4.341 4.413 1.00 88.12 81 ARG A CA 1
ATOM 634 C C . ARG A 1 81 ? -0.987 -2.949 4.844 1.00 88.12 81 ARG A C 1
ATOM 636 O O . ARG A 1 81 ? -0.154 -2.054 4.924 1.00 88.12 81 ARG A O 1
ATOM 643 N N . VAL A 1 82 ? -2.263 -2.776 5.149 1.00 86.12 82 VAL A N 1
ATOM 644 C CA . VAL A 1 82 ? -2.819 -1.519 5.649 1.00 86.12 82 VAL A CA 1
ATOM 645 C C . VAL A 1 82 ? -3.508 -1.809 6.968 1.00 86.12 82 VAL A C 1
ATOM 647 O O . VAL A 1 82 ? -4.268 -2.772 7.054 1.00 86.12 82 VAL A O 1
ATOM 650 N N . THR A 1 83 ? -3.239 -0.993 7.978 1.00 85.25 83 THR A N 1
ATOM 651 C CA . THR A 1 83 ? -3.823 -1.133 9.310 1.00 85.25 83 THR A CA 1
ATOM 652 C C . THR A 1 83 ? -4.400 0.202 9.749 1.00 85.25 83 THR A C 1
ATOM 654 O O . THR A 1 83 ? -3.688 1.203 9.768 1.00 85.25 83 THR A O 1
ATOM 657 N N . ASP A 1 84 ? -5.674 0.203 10.112 1.00 78.38 84 ASP A N 1
ATOM 658 C CA . ASP A 1 84 ? -6.397 1.348 10.653 1.00 78.38 84 ASP A CA 1
ATOM 659 C C . ASP A 1 84 ? -7.349 0.876 11.755 1.00 78.38 84 ASP A C 1
ATOM 661 O O . ASP A 1 84 ? -7.883 -0.231 11.696 1.00 78.38 84 ASP A O 1
ATOM 665 N N . GLU A 1 85 ? -7.554 1.705 12.770 1.00 66.88 85 GLU A N 1
ATOM 666 C CA . GLU A 1 85 ? -8.460 1.400 13.885 1.00 66.88 85 GLU A CA 1
ATOM 667 C C . GLU A 1 85 ? -9.917 1.717 13.527 1.00 66.88 85 GLU A C 1
ATOM 669 O O . GLU A 1 85 ? -10.844 1.096 14.052 1.00 66.88 85 GLU A O 1
ATOM 674 N N . ASN A 1 86 ? -10.121 2.629 12.575 1.00 63.66 86 ASN A N 1
ATOM 675 C CA . ASN A 1 86 ? -11.424 2.944 12.016 1.00 63.66 86 ASN A CA 1
ATOM 676 C C . ASN A 1 86 ? -11.560 2.201 10.686 1.00 63.66 86 ASN A C 1
ATOM 678 O O . ASN A 1 86 ? -10.685 2.298 9.834 1.00 63.66 86 ASN A O 1
ATOM 682 N N . ASN A 1 87 ? -12.643 1.442 10.503 1.00 59.66 87 ASN A N 1
ATOM 683 C CA . ASN A 1 87 ? -12.936 0.623 9.318 1.00 59.66 87 ASN A CA 1
ATOM 684 C C . ASN A 1 87 ? -13.191 1.477 8.046 1.00 59.66 87 ASN A C 1
ATOM 686 O O . ASN A 1 87 ? -14.283 1.489 7.469 1.00 59.66 87 ASN A O 1
ATOM 690 N N . GLU A 1 88 ? -12.193 2.259 7.647 1.00 65.62 88 GLU A N 1
ATOM 691 C CA . GLU A 1 88 ? -12.276 3.356 6.695 1.00 65.62 88 GLU A CA 1
ATOM 692 C C . GLU A 1 88 ? -11.845 2.941 5.283 1.00 65.62 88 GLU A C 1
ATOM 694 O O . GLU A 1 88 ? -11.224 1.901 5.035 1.00 65.62 88 GLU A O 1
ATOM 699 N N . ARG A 1 89 ? -12.223 3.782 4.314 1.00 68.50 89 ARG A N 1
ATOM 700 C CA . ARG A 1 89 ? -11.759 3.675 2.930 1.00 68.50 89 ARG A CA 1
ATOM 701 C C . ARG A 1 89 ? -10.469 4.453 2.781 1.00 68.50 89 ARG A C 1
ATOM 703 O O . ARG A 1 89 ? -10.472 5.674 2.902 1.00 68.50 89 ARG A O 1
ATOM 710 N N . VAL A 1 90 ? -9.407 3.756 2.411 1.00 70.31 90 VAL A N 1
ATOM 711 C CA . VAL A 1 90 ? -8.076 4.339 2.272 1.00 70.31 90 VAL A CA 1
ATOM 712 C C . VAL A 1 90 ? -7.798 4.653 0.792 1.00 70.31 90 VAL A C 1
ATOM 714 O O . VAL A 1 90 ? -7.816 3.728 -0.029 1.00 70.31 90 VAL A O 1
ATOM 717 N N . PRO A 1 91 ? -7.577 5.927 0.410 1.00 69.75 91 PRO A N 1
ATOM 718 C CA . PRO A 1 91 ? -7.195 6.293 -0.951 1.00 69.75 91 PRO A CA 1
ATOM 719 C C . PRO A 1 91 ? -5.734 5.946 -1.273 1.00 69.75 91 PRO A C 1
ATOM 721 O O . PRO A 1 91 ? -4.803 6.304 -0.558 1.00 69.75 91 PRO A O 1
ATOM 724 N N . PHE A 1 92 ? -5.515 5.333 -2.431 1.00 68.38 92 PHE A N 1
ATOM 725 C CA . PHE A 1 92 ? -4.200 5.075 -3.011 1.00 68.38 92 PHE A CA 1
ATOM 726 C C . PHE A 1 92 ? -4.129 5.687 -4.409 1.00 68.38 92 PHE A C 1
ATOM 728 O O . PHE A 1 92 ? -4.933 5.348 -5.276 1.00 68.38 92 PHE A O 1
ATOM 735 N N . THR A 1 93 ? -3.150 6.554 -4.664 1.00 66.00 93 THR A N 1
ATOM 736 C CA . THR A 1 93 ? -2.912 7.118 -6.001 1.00 66.00 93 THR A CA 1
ATOM 737 C C . THR A 1 93 ? -1.532 6.696 -6.482 1.00 66.00 93 THR A C 1
ATOM 739 O O . THR A 1 93 ? -0.526 6.963 -5.835 1.00 66.00 93 THR A O 1
ATOM 742 N N . ILE A 1 94 ? -1.434 6.017 -7.623 1.00 63.88 94 ILE A N 1
ATOM 743 C CA . ILE A 1 94 ? -0.159 5.404 -8.014 1.00 63.88 94 ILE A CA 1
ATOM 744 C C . ILE A 1 94 ? 0.296 5.897 -9.377 1.00 63.88 94 ILE A C 1
ATOM 746 O O . ILE A 1 94 ? -0.228 5.495 -10.409 1.00 63.88 94 ILE A O 1
ATOM 750 N N . VAL A 1 95 ? 1.302 6.768 -9.368 1.00 61.44 95 VAL A N 1
ATOM 751 C CA . VAL A 1 95 ? 1.733 7.533 -10.539 1.00 61.44 95 VAL A CA 1
ATOM 752 C C . VAL A 1 95 ? 2.982 6.904 -11.154 1.00 61.44 95 VAL A C 1
ATOM 754 O O . VAL A 1 95 ? 4.042 6.880 -10.531 1.00 61.44 95 VAL A O 1
ATOM 757 N N . HIS A 1 96 ? 2.920 6.473 -12.419 1.00 59.31 96 HIS A N 1
ATOM 758 C CA . HIS A 1 96 ? 4.170 6.262 -13.153 1.00 59.31 96 HIS A CA 1
ATOM 759 C C . HIS A 1 96 ? 4.857 7.604 -13.329 1.00 59.31 96 HIS A C 1
ATOM 761 O O . HIS A 1 96 ? 4.302 8.508 -13.950 1.00 59.31 96 HIS A O 1
ATOM 767 N N . THR A 1 97 ? 6.100 7.701 -12.897 1.00 55.41 97 THR A N 1
ATOM 768 C CA . THR A 1 97 ? 7.025 8.592 -13.580 1.00 55.41 97 THR A CA 1
ATOM 769 C C . THR A 1 97 ? 7.992 7.678 -14.297 1.00 55.41 97 THR A C 1
ATOM 771 O O . THR A 1 97 ? 8.689 6.925 -13.618 1.00 55.41 97 THR A O 1
ATOM 774 N N . ASN A 1 98 ? 8.019 7.704 -15.632 1.00 51.59 98 ASN A N 1
ATOM 775 C CA . ASN A 1 98 ? 9.175 7.149 -16.329 1.00 51.59 98 ASN A CA 1
ATOM 776 C C . ASN A 1 98 ? 10.419 7.815 -15.718 1.00 51.59 98 ASN A C 1
ATOM 778 O O . ASN A 1 98 ? 10.413 9.044 -15.581 1.00 51.59 98 ASN A O 1
ATOM 782 N N . PRO A 1 99 ? 11.446 7.058 -15.301 1.00 50.16 99 PRO A N 1
ATOM 783 C CA . PRO A 1 99 ? 12.762 7.654 -15.178 1.00 50.16 99 PRO A CA 1
ATOM 784 C C . PRO A 1 99 ? 13.148 8.123 -16.587 1.00 50.16 99 PRO A C 1
ATOM 786 O O . PRO A 1 99 ? 13.173 7.313 -17.514 1.00 50.16 99 PRO A O 1
ATOM 789 N N . GLU A 1 100 ? 13.311 9.435 -16.759 1.00 49.53 100 GLU A N 1
ATOM 790 C CA . GLU A 1 100 ? 14.012 9.988 -17.925 1.00 49.53 100 GLU A CA 1
ATOM 791 C C . GLU A 1 100 ? 15.459 9.482 -17.966 1.00 49.53 100 GLU A C 1
ATOM 793 O O . GLU A 1 100 ? 16.057 9.306 -16.875 1.00 49.53 100 GLU A O 1
#

pLDDT: mean 72.95, std 10.93, range [44.44, 88.12]

Foldseek 3Di:
DAEPDDQDKDKDFAPPVQKDKDKYFFADAFWKKKWKFWLQKWKFKADPPDTPDTDDSPDDDPDDIDIDMDTHRDGGMIMMMMGGNDRDITIIHTDGDPPD

Sequence (100 aa):
MILLPSDRTQMVQLPESGTGYFTLEVPAWGAKMIVSTPYTTNYEIIEGDREVARRWNGTCGADGVVQEGYVFHRWGAFTVRVTDENNERVPFTIVHTNPE

Radius of gyration: 13.19 Å; chains: 1; bounding box: 28×28×35 Å